Protein AF-A0A7K1SXR0-F1 (afdb_monomer_lite)

Foldseek 3Di:
DDDDDDPDPDDDDQFFQDQVDNVDTHHDPDQPVVWDWPDWDADPCLVVAAVRWIWTWTGGVPGPFIWIWTWHDDPRGIDTPDGGDRD

Structure (mmCIF, N/CA/C/O backbone):
data_AF-A0A7K1SXR0-F1
#
_entry.id   AF-A0A7K1SXR0-F1
#
loop_
_atom_site.group_PDB
_atom_site.id
_atom_site.type_symbol
_atom_site.label_atom_id
_atom_site.label_alt_id
_atom_site.label_comp_id
_atom_site.label_asym_id
_atom_site.label_entity_id
_atom_site.label_seq_id
_atom_site.pdbx_PDB_ins_code
_atom_site.Cartn_x
_atom_site.Cartn_y
_atom_site.Cartn_z
_atom_site.occupancy
_atom_site.B_iso_or_equiv
_atom_site.auth_seq_id
_atom_site.auth_comp_id
_atom_site.auth_asym_id
_atom_site.auth_atom_id
_atom_site.pdbx_PDB_model_num
ATOM 1 N N . MET A 1 1 ? -12.289 -21.742 -27.624 1.00 51.12 1 MET A N 1
ATOM 2 C CA . MET A 1 1 ? -12.060 -22.745 -26.566 1.00 51.12 1 MET A CA 1
ATOM 3 C C . MET A 1 1 ? -11.779 -21.951 -25.303 1.00 51.12 1 MET A C 1
ATOM 5 O O . MET A 1 1 ? -10.707 -21.371 -25.198 1.00 51.12 1 MET A O 1
ATOM 9 N N . SER A 1 2 ? -12.789 -21.762 -24.458 1.00 53.56 2 SER A N 1
ATOM 10 C CA . SER A 1 2 ? -12.688 -20.920 -23.261 1.00 53.56 2 SER A CA 1
ATOM 11 C C . SER A 1 2 ? -12.254 -21.806 -22.101 1.00 53.56 2 SER A C 1
ATOM 13 O O . SER A 1 2 ? -12.870 -22.844 -21.876 1.00 53.56 2 SER A O 1
ATOM 15 N N . VAL A 1 3 ? -11.169 -21.446 -21.421 1.00 63.12 3 VAL A N 1
ATOM 16 C CA . VAL A 1 3 ? -10.708 -22.158 -20.225 1.00 63.12 3 VAL A CA 1
ATOM 17 C C . VAL A 1 3 ? -11.416 -21.529 -19.032 1.00 63.12 3 VAL A C 1
ATOM 19 O O . VAL A 1 3 ? -11.140 -20.380 -18.692 1.00 63.12 3 VAL A O 1
ATOM 22 N N . GLU A 1 4 ? -12.346 -22.257 -18.422 1.00 58.72 4 GLU A N 1
ATOM 23 C CA . GLU A 1 4 ? -12.862 -21.910 -17.099 1.00 58.72 4 GLU A CA 1
ATOM 24 C C . GLU A 1 4 ? -11.767 -22.209 -16.074 1.00 58.72 4 GLU A C 1
ATOM 26 O O . GLU A 1 4 ? -11.399 -23.360 -15.845 1.00 58.72 4 GLU A O 1
ATOM 31 N N . ILE A 1 5 ? -11.188 -21.157 -15.497 1.00 65.88 5 ILE A N 1
ATOM 32 C CA . ILE A 1 5 ? -10.261 -21.282 -14.376 1.00 65.88 5 ILE A CA 1
ATOM 33 C C . ILE A 1 5 ? -11.103 -21.155 -13.112 1.00 65.88 5 ILE A C 1
ATOM 35 O O . ILE A 1 5 ? -11.536 -20.056 -12.764 1.00 65.88 5 ILE A O 1
ATOM 39 N N . GLU A 1 6 ? -11.342 -22.270 -12.423 1.00 63.81 6 GLU A N 1
ATOM 40 C CA . GLU A 1 6 ? -11.881 -22.203 -11.068 1.00 63.81 6 GLU A CA 1
ATOM 41 C C . GLU A 1 6 ? -10.878 -21.456 -10.171 1.00 63.81 6 GLU A C 1
ATOM 43 O O . GLU A 1 6 ? -9.692 -21.814 -10.147 1.00 63.81 6 GLU A O 1
ATOM 48 N N . PRO A 1 7 ? -11.302 -20.411 -9.437 1.00 62.69 7 PRO A N 1
ATOM 49 C CA . PRO A 1 7 ? -10.410 -19.673 -8.562 1.00 62.69 7 PRO A CA 1
ATOM 50 C C . PRO A 1 7 ? -9.970 -20.591 -7.422 1.00 62.69 7 PRO A C 1
ATOM 52 O O . PRO A 1 7 ? -10.692 -20.840 -6.458 1.00 62.69 7 PRO A O 1
ATOM 55 N N . LYS A 1 8 ? -8.748 -21.109 -7.530 1.00 74.31 8 LYS A N 1
ATOM 56 C CA . LYS A 1 8 ? -8.093 -21.813 -6.434 1.00 74.31 8 LYS A CA 1
ATOM 57 C C . LYS A 1 8 ? -7.954 -20.813 -5.289 1.00 74.31 8 LYS A C 1
ATOM 59 O O . LYS A 1 8 ? -7.348 -19.762 -5.479 1.00 74.31 8 LYS A O 1
ATOM 64 N N . PHE A 1 9 ? -8.502 -21.121 -4.114 1.00 63.69 9 PHE A N 1
ATOM 65 C CA . PHE A 1 9 ? -8.295 -20.297 -2.923 1.00 63.69 9 PHE A CA 1
ATOM 66 C C . PHE A 1 9 ? -6.795 -20.235 -2.624 1.00 63.69 9 PHE A C 1
ATOM 68 O O . PHE A 1 9 ? -6.199 -21.184 -2.109 1.00 63.69 9 PHE A O 1
ATOM 75 N N . LEU A 1 10 ? -6.169 -19.127 -3.010 1.00 70.81 10 LEU A N 1
ATOM 76 C CA . LEU A 1 10 ? -4.768 -18.878 -2.733 1.00 70.81 10 LEU A CA 1
ATOM 77 C C . LEU A 1 10 ? -4.651 -18.480 -1.268 1.00 70.81 10 LEU A C 1
ATOM 79 O O . LEU A 1 10 ? -5.314 -17.555 -0.797 1.00 70.81 10 LEU A O 1
ATOM 83 N N . LYS A 1 11 ? -3.795 -19.191 -0.534 1.00 75.62 11 LYS A N 1
ATOM 84 C CA . LYS A 1 11 ? -3.414 -18.782 0.813 1.00 75.62 11 LYS A CA 1
ATOM 85 C C . LYS A 1 11 ? -2.704 -17.435 0.708 1.00 75.62 11 LYS A C 1
ATOM 87 O O . LYS A 1 11 ? -1.599 -17.367 0.173 1.00 75.62 11 LYS A O 1
ATOM 92 N N . VAL A 1 12 ? -3.323 -16.388 1.242 1.00 70.94 12 VAL A N 1
ATOM 93 C CA . VAL A 1 12 ? -2.681 -15.078 1.357 1.00 70.94 12 VAL A CA 1
ATOM 94 C C . VAL A 1 12 ? -1.552 -15.186 2.380 1.00 70.94 12 VAL A C 1
ATOM 96 O O . VAL A 1 12 ? -1.765 -15.594 3.523 1.00 70.94 12 VAL A O 1
ATOM 99 N N . ILE A 1 13 ? -0.339 -14.843 1.958 1.00 73.88 13 ILE A N 1
ATOM 100 C CA . ILE A 1 13 ? 0.801 -14.657 2.852 1.00 73.88 13 ILE A CA 1
ATOM 101 C C . ILE A 1 13 ? 0.863 -13.160 3.145 1.00 73.88 13 ILE A C 1
ATOM 103 O O . ILE A 1 13 ? 1.093 -12.370 2.237 1.00 73.88 13 ILE A O 1
ATOM 107 N N . SER A 1 14 ? 0.644 -12.762 4.400 1.00 73.06 14 SER A N 1
ATOM 108 C CA . SER A 1 14 ? 0.703 -11.358 4.839 1.00 73.06 14 SER A CA 1
ATOM 109 C C . SER A 1 14 ? 2.148 -10.860 4.944 1.00 73.06 14 SER A C 1
ATOM 111 O O . SER A 1 14 ? 2.622 -10.507 6.023 1.00 73.06 14 SER A O 1
ATOM 113 N N . LYS A 1 15 ? 2.868 -10.890 3.823 1.00 77.31 15 LYS A N 1
ATOM 114 C CA . LYS A 1 15 ? 4.218 -10.357 3.655 1.00 77.31 15 LYS A CA 1
ATOM 115 C C . LYS A 1 15 ? 4.306 -9.639 2.312 1.00 77.31 15 LYS A C 1
ATOM 117 O O . LYS A 1 15 ? 3.666 -10.066 1.354 1.00 77.31 15 LYS A O 1
ATOM 122 N N . LEU A 1 16 ? 5.088 -8.569 2.249 1.00 74.12 16 LEU A N 1
ATOM 123 C CA . LEU A 1 16 ? 5.384 -7.889 0.990 1.00 74.12 16 LEU A CA 1
ATOM 124 C C . LEU A 1 16 ? 6.505 -8.631 0.248 1.00 74.12 16 LEU A C 1
ATOM 126 O O . LEU A 1 16 ? 7.352 -9.248 0.903 1.00 74.12 16 LEU A O 1
ATOM 130 N N . PRO A 1 17 ? 6.527 -8.615 -1.094 1.00 68.94 17 PRO A N 1
ATOM 131 C CA . PRO A 1 17 ? 7.686 -9.090 -1.841 1.00 68.94 17 PRO A CA 1
ATOM 132 C C . PRO A 1 17 ? 8.918 -8.257 -1.460 1.00 68.94 17 PRO A C 1
ATOM 134 O O . PRO A 1 17 ? 8.815 -7.049 -1.283 1.00 68.94 17 PRO A O 1
ATOM 137 N N . HIS A 1 18 ? 10.072 -8.901 -1.290 1.00 69.00 18 HIS A N 1
ATOM 138 C CA . HIS A 1 18 ? 11.313 -8.187 -0.992 1.00 69.00 18 HIS A CA 1
ATOM 139 C C . HIS A 1 18 ? 11.965 -7.716 -2.293 1.00 69.00 18 HIS A C 1
ATOM 141 O O . HIS A 1 18 ? 12.201 -8.523 -3.194 1.00 69.00 18 HIS A O 1
ATOM 147 N N . TYR A 1 19 ? 12.305 -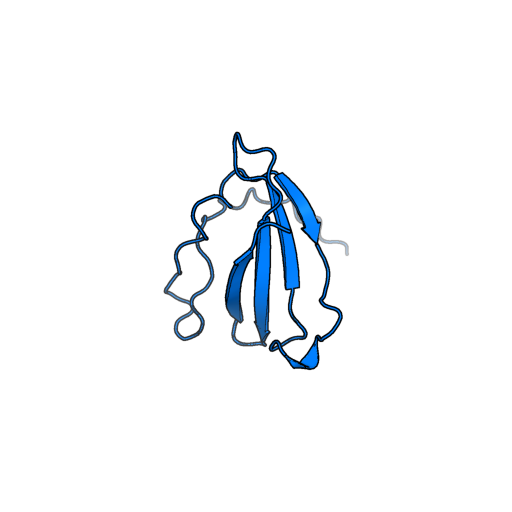6.427 -2.369 1.00 65.44 19 TYR A N 1
ATOM 148 C CA . TYR A 1 19 ? 12.771 -5.783 -3.602 1.00 65.44 19 TYR A CA 1
ATOM 149 C C . TYR A 1 19 ? 13.991 -6.473 -4.239 1.00 65.44 19 TYR A C 1
ATOM 151 O O . TYR A 1 19 ? 14.021 -6.712 -5.442 1.00 65.44 19 TYR A O 1
ATOM 159 N N . PHE A 1 20 ? 14.989 -6.849 -3.432 1.00 65.94 20 PHE A N 1
ATOM 160 C CA . PHE A 1 20 ? 16.230 -7.454 -3.941 1.00 65.94 20 PHE A CA 1
ATOM 161 C C . PHE A 1 20 ? 16.209 -8.986 -4.027 1.00 65.94 20 PHE A C 1
ATOM 163 O O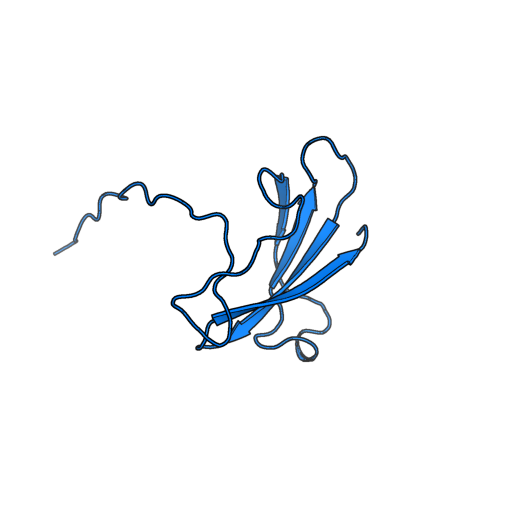 . PHE A 1 20 ? 17.159 -9.577 -4.536 1.00 65.94 20 PHE A O 1
ATOM 170 N N . ASP A 1 21 ? 15.196 -9.648 -3.462 1.00 71.50 21 ASP A N 1
ATOM 171 C CA . ASP A 1 21 ? 15.199 -11.109 -3.335 1.00 71.50 21 ASP A CA 1
ATOM 172 C C . ASP A 1 21 ? 13.762 -11.650 -3.332 1.00 71.50 21 ASP A C 1
ATOM 174 O O . ASP A 1 21 ? 13.111 -11.642 -2.287 1.00 71.50 21 ASP A O 1
ATOM 178 N N . PRO A 1 22 ? 13.264 -12.178 -4.463 1.00 68.38 22 PRO A N 1
ATOM 179 C CA . PRO A 1 22 ? 11.882 -12.640 -4.587 1.00 68.38 22 PRO A CA 1
ATOM 180 C C . PRO A 1 22 ? 11.571 -13.880 -3.736 1.00 68.38 22 PRO A C 1
ATOM 182 O O . PRO A 1 22 ? 10.407 -14.252 -3.591 1.00 68.38 22 PRO A O 1
ATOM 185 N N . THR A 1 23 ? 12.587 -14.543 -3.171 1.00 73.69 23 THR A N 1
ATOM 186 C CA . THR A 1 23 ? 12.404 -15.661 -2.231 1.00 73.69 23 THR A CA 1
ATOM 187 C C . THR A 1 23 ? 12.259 -15.191 -0.785 1.00 73.69 23 THR A C 1
ATOM 189 O O . THR A 1 23 ? 11.848 -15.96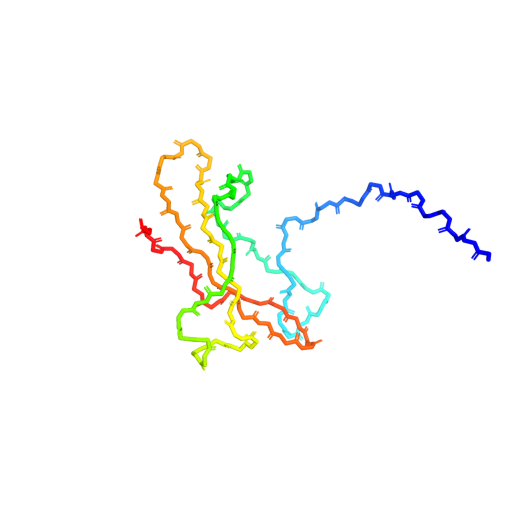0 0.090 1.00 73.69 23 THR A O 1
ATOM 192 N N . ARG A 1 24 ? 12.565 -13.917 -0.524 1.00 70.12 24 ARG A N 1
ATOM 193 C CA . ARG A 1 24 ? 12.381 -13.260 0.765 1.00 70.12 24 ARG A CA 1
ATOM 194 C C . ARG A 1 24 ? 11.122 -12.414 0.731 1.00 70.12 24 ARG A C 1
ATOM 196 O O . ARG A 1 24 ? 10.588 -12.042 -0.311 1.00 70.12 24 ARG A O 1
ATOM 203 N N . SER A 1 25 ? 10.609 -12.142 1.916 1.00 74.88 25 SER A N 1
ATOM 204 C CA . SER A 1 25 ? 9.418 -11.323 2.055 1.00 74.88 25 SER A CA 1
ATOM 205 C C . SER A 1 25 ? 9.581 -10.400 3.247 1.00 74.88 25 SER A C 1
ATOM 207 O O . SER A 1 25 ? 10.107 -10.808 4.288 1.00 74.88 25 SER A O 1
ATOM 209 N N . GLU A 1 26 ? 9.117 -9.174 3.086 1.00 73.69 26 GLU A N 1
ATOM 210 C CA . GLU A 1 26 ? 9.162 -8.129 4.096 1.00 73.69 26 GLU A CA 1
ATOM 211 C C . GLU A 1 26 ? 7.899 -8.153 4.955 1.00 73.69 26 GLU A C 1
ATOM 213 O O . GLU A 1 26 ? 6.836 -8.639 4.551 1.00 73.69 26 GLU A O 1
ATOM 218 N N . SER A 1 27 ? 8.016 -7.657 6.183 1.00 75.88 27 SER A N 1
ATOM 219 C CA . SER A 1 27 ? 6.862 -7.479 7.058 1.00 75.88 27 SER A CA 1
ATOM 220 C C . SER A 1 27 ? 5.908 -6.453 6.457 1.00 75.88 27 SER A C 1
ATOM 222 O O . SER A 1 27 ? 6.316 -5.353 6.092 1.00 75.88 27 SER A O 1
ATOM 224 N N . VAL A 1 28 ? 4.623 -6.795 6.409 1.00 78.56 28 VAL A N 1
ATOM 225 C CA . VAL A 1 28 ? 3.568 -5.811 6.151 1.00 78.56 28 VAL A CA 1
ATOM 226 C C . VAL A 1 28 ? 3.553 -4.798 7.307 1.00 78.56 28 VAL A C 1
ATOM 228 O O . VAL A 1 28 ? 3.764 -5.212 8.451 1.00 78.56 28 VAL A O 1
ATOM 231 N N . PRO A 1 29 ? 3.279 -3.503 7.057 1.00 78.62 29 PRO A N 1
ATOM 232 C CA . PRO A 1 29 ? 3.100 -2.512 8.110 1.00 78.62 29 PRO A CA 1
ATOM 233 C C . PRO A 1 29 ? 2.160 -2.979 9.224 1.00 78.62 29 PRO A C 1
ATOM 235 O O . PRO A 1 29 ? 1.042 -3.438 8.959 1.00 78.62 29 PRO A O 1
ATOM 238 N N . GLU A 1 30 ? 2.597 -2.822 10.477 1.00 73.50 30 GLU A N 1
ATOM 239 C CA . GLU A 1 30 ? 1.769 -3.112 11.647 1.00 73.50 30 GLU A CA 1
ATOM 240 C C . GLU A 1 30 ? 0.508 -2.232 11.618 1.00 73.50 30 GLU A C 1
ATOM 242 O O . GLU A 1 30 ? 0.557 -1.003 11.728 1.00 73.50 30 GLU A O 1
ATOM 247 N N . GLY A 1 31 ? -0.643 -2.877 11.421 1.00 80.12 31 GLY A N 1
ATOM 248 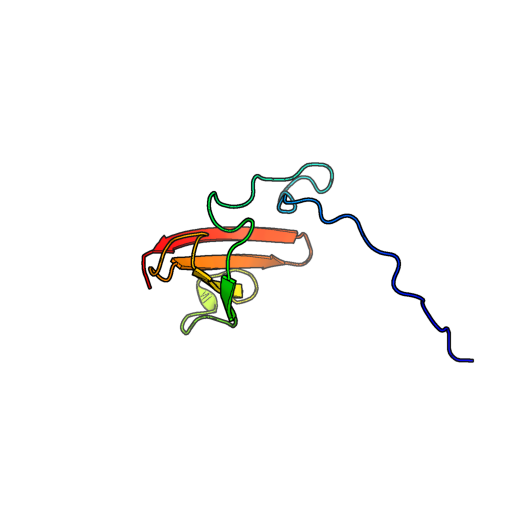C CA . GLY A 1 31 ? -1.949 -2.226 11.331 1.00 80.12 31 GLY A CA 1
ATOM 249 C C . GLY A 1 31 ? -2.624 -2.300 9.965 1.00 80.12 31 GLY A C 1
ATOM 250 O O . GLY A 1 31 ? -3.814 -2.018 9.909 1.00 80.12 31 GLY A O 1
ATOM 251 N N . LEU A 1 32 ? -1.930 -2.719 8.899 1.00 84.50 32 LEU A N 1
ATOM 252 C CA . LEU A 1 32 ? -2.581 -2.995 7.609 1.00 84.50 32 LEU A CA 1
ATOM 253 C C . LEU A 1 32 ? -3.282 -4.368 7.603 1.00 84.50 32 LEU A C 1
ATOM 255 O O . LEU A 1 32 ? -4.265 -4.578 6.897 1.00 84.50 32 LEU A O 1
ATOM 259 N N . ILE A 1 33 ? -2.799 -5.324 8.404 1.00 86.56 33 ILE A N 1
ATOM 260 C CA . ILE A 1 33 ? -3.415 -6.653 8.507 1.00 86.56 33 ILE A CA 1
ATOM 261 C C . ILE A 1 33 ? -4.784 -6.529 9.186 1.00 86.56 33 ILE A C 1
ATOM 263 O O . ILE A 1 33 ? -4.876 -6.149 10.352 1.00 86.56 33 ILE A O 1
ATOM 267 N N . GLY A 1 34 ? -5.838 -6.888 8.450 1.00 86.25 34 GLY A N 1
ATOM 268 C CA . GLY A 1 34 ? -7.223 -6.748 8.905 1.00 86.25 34 GLY A CA 1
ATOM 269 C C . GLY A 1 34 ? -7.770 -5.320 8.815 1.00 86.25 34 GLY A C 1
ATOM 270 O O . GLY A 1 34 ? -8.873 -5.080 9.297 1.00 86.25 34 GLY A O 1
ATOM 271 N N . ALA A 1 35 ? -7.022 -4.395 8.205 1.00 91.81 35 ALA A N 1
ATOM 272 C CA . ALA A 1 35 ? -7.474 -3.031 7.983 1.00 91.81 35 ALA A CA 1
ATOM 273 C C . ALA A 1 35 ? -8.641 -2.956 6.995 1.00 91.81 35 ALA A C 1
ATOM 27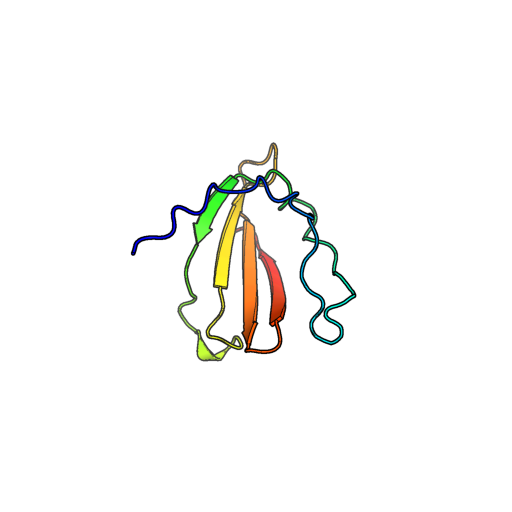5 O O . ALA A 1 35 ? -8.743 -3.745 6.053 1.00 91.81 35 ALA A O 1
ATOM 276 N N . GLU A 1 36 ? -9.472 -1.935 7.178 1.00 94.50 36 GLU A N 1
ATOM 277 C CA . GLU A 1 36 ? -10.449 -1.518 6.179 1.00 94.50 36 GLU A CA 1
ATOM 278 C C . GLU A 1 36 ? -9.757 -0.588 5.178 1.00 94.50 36 GLU A C 1
ATOM 280 O O . GLU A 1 36 ? -9.237 0.461 5.565 1.00 94.50 36 GLU A O 1
ATOM 285 N N . ILE A 1 37 ? -9.739 -0.965 3.897 1.00 94.44 37 ILE A N 1
ATOM 286 C CA . ILE A 1 37 ? -9.268 -0.079 2.828 1.00 94.44 37 ILE A CA 1
ATOM 287 C C . ILE A 1 37 ? -10.372 0.930 2.517 1.00 94.44 37 ILE A C 1
ATOM 289 O O . ILE A 1 37 ? -11.482 0.545 2.158 1.00 94.44 37 ILE A O 1
ATOM 293 N N . ILE A 1 38 ? -10.052 2.215 2.653 1.00 95.62 38 ILE A N 1
ATOM 294 C CA . ILE A 1 38 ? -10.979 3.331 2.437 1.00 95.62 38 ILE A CA 1
ATOM 295 C C . ILE A 1 38 ? -10.868 3.850 1.007 1.00 95.62 38 ILE A C 1
ATOM 297 O O . ILE A 1 38 ? -11.881 4.093 0.356 1.00 95.62 38 ILE A O 1
ATOM 301 N N . ASN A 1 39 ? -9.639 4.022 0.519 1.00 95.69 39 ASN A N 1
ATOM 302 C CA . ASN A 1 39 ? -9.370 4.497 -0.830 1.00 95.69 39 ASN A CA 1
ATOM 303 C C . ASN A 1 39 ? -8.061 3.903 -1.360 1.00 95.69 39 ASN A C 1
ATOM 305 O O . ASN A 1 39 ? -7.164 3.563 -0.586 1.00 95.69 39 ASN A O 1
ATOM 309 N N . PHE A 1 40 ? -7.946 3.800 -2.680 1.00 95.69 40 PHE A N 1
ATOM 310 C CA . PHE A 1 40 ? -6.705 3.441 -3.351 1.00 95.69 40 PHE A CA 1
ATOM 311 C C . PHE A 1 40 ? -6.585 4.180 -4.686 1.00 95.69 40 PHE A C 1
ATOM 313 O O . PHE A 1 40 ? -7.581 4.417 -5.368 1.00 95.69 40 PHE A O 1
ATOM 320 N N . GLY A 1 41 ? -5.366 4.547 -5.068 1.00 95.31 41 GLY A N 1
ATOM 321 C CA . GLY A 1 41 ? -5.129 5.314 -6.286 1.00 95.31 41 GLY A CA 1
ATOM 322 C C . GLY A 1 41 ? -3.668 5.700 -6.464 1.00 95.31 41 GLY A C 1
ATOM 323 O O . GLY A 1 41 ? -2.771 4.955 -6.082 1.00 95.31 41 GLY A O 1
ATOM 324 N N . THR A 1 42 ? -3.442 6.874 -7.044 1.00 94.50 42 THR A N 1
ATOM 325 C CA . THR A 1 42 ? -2.113 7.474 -7.225 1.00 94.50 42 THR A CA 1
ATOM 326 C C . THR A 1 42 ? -2.009 8.786 -6.440 1.00 94.50 42 THR A C 1
ATOM 328 O O . THR A 1 42 ? -2.969 9.205 -5.788 1.00 94.50 42 THR A O 1
ATOM 331 N N . THR A 1 43 ? -0.836 9.406 -6.457 1.00 90.06 43 THR A N 1
ATOM 332 C CA . THR A 1 43 ? -0.548 10.696 -5.819 1.00 90.06 43 THR A CA 1
ATOM 333 C C . THR A 1 43 ? -0.636 11.845 -6.833 1.00 90.06 43 THR A C 1
ATOM 335 O O . THR A 1 43 ? -0.627 11.619 -8.041 1.00 90.06 43 THR A O 1
ATOM 338 N N . GLU A 1 44 ? -0.712 13.086 -6.348 1.00 92.94 44 GLU A N 1
ATOM 339 C CA . GLU A 1 44 ? -0.634 14.294 -7.187 1.00 92.94 44 GLU A CA 1
ATOM 340 C C . GLU A 1 44 ? 0.780 14.534 -7.744 1.00 92.94 44 GLU A C 1
ATOM 342 O O . GLU A 1 44 ? 0.926 15.200 -8.765 1.00 92.94 44 GLU A O 1
ATOM 347 N N . GLU A 1 45 ? 1.797 13.945 -7.107 1.00 93.06 45 GLU A N 1
ATOM 348 C CA . GLU A 1 45 ? 3.218 14.058 -7.467 1.00 93.06 45 GLU A CA 1
ATOM 349 C C . GLU A 1 45 ? 3.801 12.668 -7.816 1.00 93.06 45 GLU A C 1
ATOM 351 O O . GLU A 1 45 ? 4.626 12.129 -7.069 1.00 93.06 45 GLU A O 1
ATOM 356 N N . PRO A 1 46 ? 3.325 12.002 -8.891 1.00 91.75 46 PRO A N 1
ATOM 357 C CA . PRO A 1 46 ? 3.713 10.628 -9.226 1.00 91.75 46 PRO A CA 1
ATOM 358 C C . PRO A 1 46 ? 5.205 10.479 -9.541 1.00 91.75 46 PRO A C 1
ATOM 360 O O . PRO A 1 46 ? 5.766 9.406 -9.351 1.00 91.75 46 PRO A O 1
ATOM 363 N N . GLU A 1 47 ? 5.874 11.538 -9.986 1.00 93.81 47 GLU A N 1
ATOM 364 C CA . GLU A 1 47 ? 7.308 11.559 -10.273 1.00 93.81 47 GLU A CA 1
ATOM 365 C C . GLU A 1 47 ? 8.199 11.369 -9.037 1.00 93.81 47 GLU A C 1
ATOM 367 O O . GLU A 1 47 ? 9.378 11.050 -9.189 1.00 93.81 47 GLU A O 1
ATOM 372 N N . LEU A 1 48 ? 7.656 11.545 -7.826 1.00 92.62 48 LEU A N 1
ATOM 373 C CA . LEU A 1 48 ? 8.384 11.302 -6.580 1.00 92.62 48 LEU A CA 1
ATOM 374 C C . LEU A 1 48 ? 8.503 9.814 -6.228 1.00 92.62 48 LEU A C 1
ATOM 376 O O . LEU A 1 48 ? 9.300 9.467 -5.357 1.00 92.62 48 LEU A O 1
ATOM 380 N N . PHE A 1 49 ? 7.726 8.944 -6.877 1.00 93.06 49 PHE A N 1
ATOM 381 C CA . PHE A 1 49 ? 7.636 7.525 -6.540 1.00 93.06 49 PHE A CA 1
ATOM 382 C C . PHE A 1 49 ? 7.851 6.661 -7.783 1.00 93.06 49 PHE A C 1
ATOM 384 O O . PHE A 1 49 ? 7.273 6.900 -8.846 1.00 93.06 49 PHE A O 1
ATOM 391 N N . GLU A 1 50 ? 8.663 5.614 -7.665 1.00 93.00 50 GLU A N 1
ATOM 392 C CA . GLU A 1 50 ? 8.890 4.697 -8.778 1.00 93.00 50 GLU A CA 1
ATOM 393 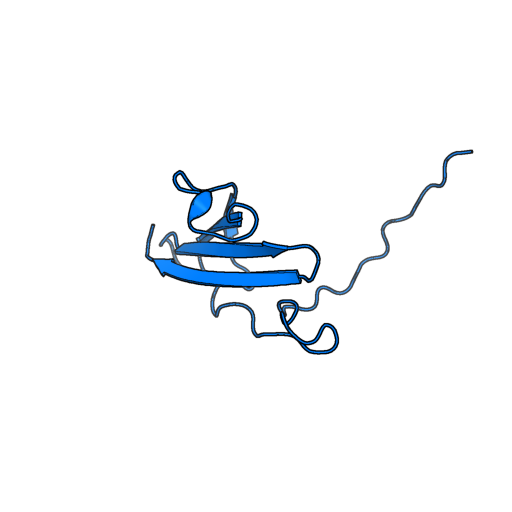C C . GLU A 1 50 ? 7.585 3.968 -9.142 1.00 93.00 50 GLU A C 1
ATOM 395 O O . GLU A 1 50 ? 6.839 3.496 -8.280 1.00 93.00 50 GLU A O 1
ATOM 400 N N . GLY A 1 51 ? 7.265 3.935 -10.437 1.00 91.81 51 GLY A N 1
ATOM 401 C CA . GLY A 1 51 ? 5.984 3.414 -10.923 1.00 91.81 51 GLY A CA 1
ATOM 402 C C . GLY A 1 51 ? 4.790 4.357 -10.715 1.00 91.81 51 GLY A C 1
ATOM 403 O O . GLY A 1 51 ? 3.662 3.980 -11.020 1.00 91.81 51 GLY A O 1
ATOM 404 N N . GLY A 1 52 ? 5.002 5.588 -10.236 1.00 93.00 52 GLY A N 1
ATOM 405 C CA . GLY A 1 52 ? 3.945 6.586 -10.031 1.00 93.00 52 GLY A CA 1
ATOM 406 C C . GLY A 1 52 ? 3.251 6.518 -8.667 1.00 93.00 52 GLY A C 1
ATOM 407 O O . GLY A 1 52 ? 2.363 7.324 -8.398 1.00 93.00 52 GLY A O 1
ATOM 408 N N . GLY A 1 53 ? 3.651 5.574 -7.808 1.00 93.69 53 GLY A N 1
ATOM 409 C CA . GLY A 1 53 ? 3.150 5.422 -6.443 1.00 93.69 53 GLY A CA 1
ATOM 410 C C . GLY A 1 53 ? 1.712 4.896 -6.357 1.00 93.69 53 GLY A C 1
ATOM 411 O O . GLY A 1 53 ? 0.756 5.554 -6.768 1.00 93.69 53 GLY A O 1
ATOM 412 N N . LEU A 1 54 ? 1.536 3.723 -5.746 1.00 93.69 54 LEU A N 1
ATOM 413 C CA . LEU A 1 54 ? 0.230 3.220 -5.323 1.00 93.69 54 LEU A CA 1
ATOM 414 C C . LEU A 1 54 ? -0.072 3.735 -3.915 1.00 93.69 54 LEU A C 1
ATOM 416 O O . LEU A 1 54 ? 0.563 3.330 -2.942 1.00 93.69 54 LEU A O 1
ATOM 420 N N . VAL A 1 55 ? -1.066 4.611 -3.813 1.00 94.69 55 VAL A N 1
ATOM 421 C CA . VAL A 1 55 ? -1.551 5.162 -2.547 1.00 94.69 55 VAL A CA 1
ATOM 422 C C . VAL A 1 55 ? -2.683 4.288 -2.022 1.00 94.69 55 VAL A C 1
ATOM 424 O O . VAL A 1 55 ? -3.607 3.957 -2.763 1.00 94.69 55 VAL A O 1
ATOM 427 N N . ILE A 1 56 ? -2.621 3.933 -0.741 1.00 93.31 56 ILE A N 1
ATOM 428 C CA . ILE A 1 56 ? -3.639 3.169 -0.022 1.00 93.31 56 ILE A CA 1
ATOM 429 C C . ILE A 1 56 ? -3.970 3.916 1.268 1.00 93.31 56 ILE A C 1
ATOM 431 O O . ILE A 1 56 ? -3.134 4.010 2.169 1.00 93.31 56 ILE A O 1
ATOM 435 N N . ASP A 1 57 ? -5.205 4.396 1.369 1.00 94.69 57 ASP A N 1
ATOM 436 C CA . ASP A 1 57 ? -5.754 4.956 2.599 1.00 94.69 57 ASP A CA 1
ATOM 437 C C . ASP A 1 57 ? -6.549 3.871 3.329 1.00 94.69 57 ASP A C 1
ATOM 439 O O . ASP A 1 57 ? -7.434 3.234 2.751 1.00 94.69 57 ASP A O 1
ATOM 443 N N . TYR A 1 58 ? -6.238 3.641 4.601 1.00 93.62 58 TYR A N 1
ATOM 444 C CA . TYR A 1 58 ? -6.795 2.539 5.380 1.00 93.62 58 TYR A CA 1
ATOM 445 C C . TYR A 1 58 ? -7.073 2.926 6.834 1.00 93.62 58 TYR A C 1
ATOM 447 O O . TYR A 1 58 ? -6.419 3.798 7.405 1.00 93.62 58 TYR A O 1
ATOM 455 N N . LYS A 1 59 ? -8.031 2.240 7.463 1.00 94.19 59 LYS A N 1
ATOM 456 C CA . LYS A 1 59 ? -8.248 2.291 8.914 1.00 94.19 59 LYS A CA 1
ATOM 457 C C . LYS A 1 59 ? -7.681 1.043 9.562 1.00 94.19 59 LYS A C 1
ATOM 459 O O . LYS A 1 59 ? -8.045 -0.076 9.201 1.00 94.19 59 LYS A O 1
ATOM 464 N N . LYS A 1 60 ? -6.813 1.237 10.554 1.00 91.69 60 LYS A N 1
ATOM 465 C CA . LYS A 1 60 ? -6.318 0.137 11.391 1.00 91.69 60 LYS A CA 1
ATOM 466 C C . LYS A 1 60 ? -7.481 -0.495 12.155 1.00 91.69 60 LYS A C 1
ATOM 468 O O . LYS A 1 60 ? -8.405 0.204 12.569 1.00 91.69 60 LYS A O 1
ATOM 473 N N . THR A 1 61 ? -7.401 -1.796 12.410 1.00 90.62 61 THR A N 1
ATOM 474 C CA . THR A 1 61 ? -8.397 -2.524 13.207 1.00 90.62 61 THR A CA 1
ATOM 475 C C . THR A 1 61 ? -8.649 -1.832 14.549 1.00 90.62 61 THR A C 1
ATOM 477 O O . THR A 1 61 ? -7.727 -1.643 15.340 1.00 90.62 61 THR A O 1
ATOM 480 N N . GLY A 1 62 ? -9.902 -1.449 14.807 1.00 91.25 62 GLY A N 1
ATOM 481 C CA . GLY A 1 62 ? -10.305 -0.771 16.045 1.00 91.25 62 GLY A CA 1
ATOM 482 C C . GLY A 1 62 ? -9.958 0.723 16.121 1.00 91.25 62 GLY A C 1
ATOM 483 O O . GLY A 1 62 ? -10.189 1.334 17.162 1.00 91.25 62 GLY A O 1
ATOM 484 N N . SER A 1 63 ? -9.428 1.322 15.051 1.00 89.69 63 SER A N 1
ATOM 485 C CA . SER A 1 63 ? -9.160 2.760 14.953 1.00 89.69 63 SER A CA 1
ATOM 486 C C . SER A 1 63 ? -10.155 3.445 14.015 1.00 89.69 63 SER A C 1
ATOM 488 O O . SER A 1 63 ? -10.601 2.867 13.027 1.00 89.69 63 SER A O 1
ATOM 490 N N . ASN A 1 64 ? -10.469 4.708 14.310 1.00 91.25 64 ASN A N 1
ATOM 491 C CA . ASN A 1 64 ? -11.208 5.591 13.403 1.00 91.25 64 ASN A CA 1
ATOM 492 C C . ASN A 1 64 ? -10.287 6.516 12.595 1.00 91.25 64 ASN A C 1
ATOM 494 O O . ASN A 1 64 ? -10.773 7.235 11.723 1.00 91.25 64 ASN A O 1
ATOM 498 N N . ASP A 1 65 ? -8.984 6.516 12.885 1.00 92.19 65 ASP A N 1
ATOM 499 C CA . ASP A 1 65 ? -8.012 7.325 12.160 1.00 92.19 65 ASP A CA 1
ATOM 500 C C . ASP A 1 65 ? -7.743 6.722 10.780 1.00 92.19 65 ASP A C 1
ATOM 502 O O . ASP A 1 65 ? -7.613 5.501 10.641 1.00 92.19 65 ASP A O 1
ATOM 506 N N . ILE A 1 66 ? -7.621 7.587 9.773 1.00 92.69 66 ILE A N 1
ATOM 507 C CA . ILE A 1 66 ? -7.209 7.198 8.426 1.00 92.69 66 ILE A CA 1
ATOM 508 C C . ILE A 1 66 ? -5.687 7.282 8.353 1.00 92.69 66 ILE A C 1
ATOM 510 O O . ILE A 1 66 ? -5.082 8.263 8.778 1.00 92.69 66 ILE A O 1
ATOM 514 N N . TRP A 1 67 ? -5.075 6.232 7.827 1.00 92.06 67 TRP A N 1
ATOM 515 C CA . TRP A 1 67 ? -3.640 6.092 7.631 1.00 92.06 67 TRP A CA 1
ATOM 516 C C . TRP A 1 67 ? -3.346 5.952 6.146 1.00 92.06 67 TRP A C 1
ATOM 518 O O . TRP A 1 67 ? -4.094 5.279 5.444 1.00 92.06 67 TRP A O 1
ATOM 528 N N . ARG A 1 68 ? -2.232 6.528 5.689 1.00 92.94 68 ARG A N 1
ATOM 529 C CA . ARG A 1 68 ? -1.765 6.389 4.305 1.00 92.94 68 ARG A CA 1
ATOM 530 C C . ARG A 1 68 ? -0.525 5.506 4.198 1.00 92.94 68 ARG A C 1
ATOM 532 O O . ARG A 1 68 ? 0.440 5.667 4.953 1.00 92.94 68 ARG A O 1
ATOM 539 N N . LEU A 1 69 ? -0.559 4.602 3.227 1.00 91.00 69 LEU A N 1
ATOM 540 C CA . LEU A 1 69 ? 0.556 3.802 2.731 1.00 91.00 69 LEU A CA 1
ATOM 541 C C . LEU A 1 69 ? 0.813 4.191 1.270 1.00 91.00 69 LEU A C 1
ATOM 543 O O . LEU A 1 69 ? -0.134 4.283 0.494 1.00 91.00 69 LEU A O 1
ATOM 547 N N . ILE A 1 70 ? 2.072 4.412 0.900 1.00 92.25 70 ILE A N 1
ATOM 548 C CA . ILE A 1 70 ? 2.488 4.618 -0.492 1.00 92.25 70 ILE A CA 1
ATOM 549 C C . ILE A 1 70 ? 3.504 3.541 -0.847 1.00 92.25 70 ILE A C 1
ATOM 551 O O . ILE A 1 70 ? 4.498 3.349 -0.139 1.00 92.25 70 ILE A O 1
ATOM 555 N N . LEU A 1 71 ? 3.220 2.833 -1.934 1.00 91.06 71 LEU A N 1
ATOM 556 C CA . LEU A 1 71 ? 4.053 1.769 -2.469 1.00 91.06 71 LEU A CA 1
ATOM 557 C C . LEU A 1 71 ? 4.645 2.210 -3.810 1.00 91.06 71 LEU A C 1
ATOM 559 O O . LEU A 1 71 ? 3.894 2.597 -4.705 1.00 91.06 71 LEU A O 1
ATOM 563 N N . SER A 1 72 ? 5.961 2.107 -3.961 1.00 92.19 72 SER A N 1
ATOM 564 C CA . SER A 1 72 ? 6.607 2.147 -5.278 1.00 92.19 72 SER A CA 1
ATOM 565 C C . SER A 1 72 ? 6.612 0.756 -5.891 1.00 92.19 72 SER A C 1
ATOM 567 O O . SER A 1 72 ? 6.561 -0.250 -5.174 1.00 92.19 72 SER A O 1
ATOM 569 N N . PHE A 1 73 ? 6.691 0.689 -7.216 1.00 90.19 73 PHE A N 1
ATOM 570 C CA . PHE A 1 73 ? 6.805 -0.576 -7.928 1.00 90.19 73 PHE A CA 1
ATOM 571 C C . PHE A 1 73 ? 7.529 -0.441 -9.266 1.00 90.19 73 PHE A C 1
ATOM 573 O O . PHE A 1 73 ? 7.500 0.599 -9.921 1.00 90.19 73 PHE A O 1
ATOM 580 N N . ASN A 1 74 ? 8.131 -1.544 -9.696 1.00 89.50 74 ASN A N 1
ATOM 581 C CA . ASN A 1 74 ? 8.690 -1.736 -11.027 1.00 89.50 74 ASN A CA 1
ATOM 582 C C . ASN A 1 74 ? 8.585 -3.217 -11.432 1.00 89.50 74 ASN A C 1
ATOM 584 O O . ASN A 1 74 ? 7.979 -4.029 -10.729 1.00 89.50 74 ASN A O 1
ATOM 588 N N . ASP A 1 75 ? 9.202 -3.591 -12.552 1.00 85.50 75 ASP A N 1
ATOM 589 C CA . ASP A 1 75 ? 9.180 -4.972 -13.057 1.00 85.50 75 ASP A CA 1
ATOM 590 C C . ASP A 1 75 ? 9.833 -5.989 -12.099 1.00 85.50 75 ASP A C 1
ATOM 592 O O . ASP A 1 75 ? 9.609 -7.193 -12.222 1.00 85.50 75 ASP A O 1
ATOM 596 N N . SER A 1 76 ? 10.638 -5.520 -11.139 1.00 81.88 76 SER A N 1
ATOM 597 C CA . SER A 1 76 ? 11.311 -6.364 -10.145 1.00 81.88 76 SER A CA 1
ATOM 598 C C . SER A 1 76 ? 10.481 -6.573 -8.876 1.00 81.88 76 SER A C 1
ATOM 600 O O . SER A 1 76 ? 10.738 -7.525 -8.139 1.00 81.88 76 SER A O 1
ATOM 602 N N . GLY A 1 77 ? 9.478 -5.731 -8.604 1.00 81.94 77 GLY A N 1
ATOM 603 C CA . GLY A 1 77 ? 8.621 -5.884 -7.430 1.00 81.94 77 GLY A CA 1
ATOM 604 C C . GLY A 1 77 ? 7.961 -4.594 -6.952 1.00 81.94 77 GLY A C 1
ATOM 605 O O . GLY A 1 77 ? 7.852 -3.617 -7.682 1.00 81.94 77 GLY A O 1
ATOM 606 N N . MET A 1 78 ? 7.501 -4.615 -5.699 1.00 85.69 78 MET A N 1
ATOM 607 C CA . MET A 1 78 ? 6.800 -3.515 -5.034 1.00 85.69 78 MET A CA 1
ATOM 608 C C . MET A 1 78 ? 7.313 -3.379 -3.599 1.00 85.69 78 MET A C 1
ATOM 610 O O . MET A 1 78 ? 7.488 -4.393 -2.924 1.00 85.69 78 MET A O 1
ATOM 614 N N . TRP A 1 79 ? 7.535 -2.156 -3.128 1.00 86.19 79 TRP A N 1
ATOM 615 C CA . TRP A 1 79 ? 8.081 -1.871 -1.796 1.00 86.19 79 TRP A CA 1
ATOM 616 C C . TRP A 1 79 ? 7.425 -0.638 -1.176 1.00 86.19 79 TRP A C 1
ATOM 618 O O . TRP A 1 79 ? 6.727 0.124 -1.842 1.00 86.19 79 TRP A O 1
ATOM 628 N N . ILE A 1 80 ? 7.627 -0.458 0.128 1.00 88.56 80 ILE A N 1
ATOM 629 C CA . ILE A 1 80 ? 7.087 0.679 0.877 1.00 88.56 80 ILE A CA 1
ATOM 630 C C . ILE A 1 80 ? 8.001 1.884 0.687 1.00 88.56 80 ILE A C 1
ATOM 632 O O . ILE A 1 80 ? 9.155 1.845 1.103 1.00 88.56 80 ILE A O 1
ATOM 636 N N . GLU A 1 81 ? 7.458 2.969 0.146 1.00 87.81 81 GLU A N 1
ATOM 637 C CA . GLU A 1 81 ? 8.114 4.285 0.163 1.00 87.81 81 GLU A CA 1
ATOM 638 C C . GLU A 1 81 ? 7.738 5.064 1.410 1.00 87.81 81 GLU A C 1
ATOM 640 O O . GLU A 1 81 ? 8.566 5.686 2.073 1.00 87.81 81 GLU A O 1
ATOM 645 N N . PHE A 1 82 ? 6.450 5.021 1.742 1.00 81.75 82 PHE A N 1
ATOM 646 C CA . PHE A 1 82 ? 5.906 5.818 2.817 1.00 81.75 82 PHE A CA 1
ATOM 647 C C . PHE A 1 82 ? 4.863 5.039 3.612 1.00 81.75 82 PHE A C 1
ATOM 649 O O . PHE A 1 82 ? 3.938 4.453 3.055 1.00 81.75 82 PHE A O 1
ATOM 656 N N . ASN A 1 83 ? 4.982 5.076 4.937 1.00 78.62 83 ASN A N 1
ATOM 657 C CA . ASN A 1 83 ? 4.033 4.469 5.859 1.00 78.62 83 ASN A CA 1
ATOM 658 C C . ASN A 1 83 ? 3.870 5.374 7.082 1.00 78.62 83 ASN A C 1
ATOM 660 O O . ASN A 1 83 ? 4.827 5.556 7.832 1.00 78.62 83 ASN A O 1
ATOM 664 N N . GLY A 1 84 ? 2.659 5.881 7.330 1.00 65.12 84 GLY A N 1
ATOM 665 C CA . GLY A 1 84 ? 2.317 6.303 8.691 1.00 65.12 84 GLY A CA 1
ATOM 666 C C . GLY A 1 84 ? 1.904 7.751 8.947 1.00 65.12 84 GLY A C 1
ATOM 667 O O . GLY A 1 84 ? 1.960 8.163 10.103 1.00 65.12 84 GLY A O 1
ATOM 668 N N . ILE A 1 85 ? 1.467 8.528 7.953 1.00 65.25 85 ILE A N 1
ATOM 669 C CA . ILE A 1 85 ? 0.799 9.810 8.239 1.00 65.25 85 ILE A CA 1
ATOM 670 C C . ILE A 1 85 ? -0.695 9.557 8.443 1.00 65.25 85 ILE A C 1
ATOM 672 O O . ILE A 1 85 ? -1.327 8.820 7.680 1.00 65.25 85 ILE A O 1
ATOM 676 N N . LYS A 1 86 ? -1.237 10.174 9.498 1.00 66.38 86 LYS A N 1
ATOM 677 C CA . LYS A 1 86 ? -2.676 10.344 9.683 1.00 66.38 86 LYS A CA 1
ATOM 678 C C . LYS A 1 86 ? -3.174 11.268 8.569 1.00 66.38 86 LYS A C 1
ATOM 680 O O . LYS A 1 86 ? -2.769 12.430 8.547 1.00 66.38 86 LYS A O 1
ATOM 685 N N . ALA A 1 87 ? -3.937 10.707 7.635 1.00 58.88 87 ALA A N 1
ATOM 686 C CA . ALA A 1 87 ? -4.471 11.419 6.475 1.00 58.88 87 ALA A CA 1
ATOM 687 C C . ALA A 1 87 ? -5.586 12.394 6.875 1.00 58.88 87 ALA A C 1
ATOM 689 O O . ALA A 1 87 ? -6.299 12.108 7.871 1.00 58.88 87 ALA A O 1
#

pLDDT: mean 82.1, std 11.96, range [51.12, 95.69]

Sequence (87 aa):
MSVEIEPKFLKVISKLPHYFDPTRSESVPEGLIGAEIINFGTTEEPELFEGGGLVIDYKKTGSNDIWRLILSFNDSGMWIEFNGIKA

Radius of gyration: 15.2 Å; chains: 1; bounding box: 29×37×43 Å

Organism: NCBI:txid2682090

Secondary structure (DSSP, 8-state):
--------------EEEETTEEEEEEEPPTTTTTPEEEEEE--S-GGGSGGG-EEEEEEPTT---EEEEEEEEETTEEEEEEEEEE-